Protein AF-A0A6N3JWR1-F1 (afdb_monomer_lite)

Secondary structure (DSSP, 8-state):
--HHHHHHHHHHHHHHHHH-TTSPPPSSSSSEE---TT--HHHHHHHHHHHHHHHT---EE-TTS-EEEEEEETTEEEEEEE--HHHHHHHHHHHHHHTT-PPP----

Organism: NCBI:txid47850

Radius of gyration: 17.89 Å; chains: 1; bounding box: 37×22×57 Å

Sequence (108 aa):
MSHNDLIAGLRALADFLEANPRMPALTYPTLLDTGPVGETDGDGVKRVHLVAELLGSTVATSRSGHLQTGRQFDGLELRIAHVPSAASAQHEAHMTYASNVQPEDGTR

Foldseek 3Di:
DDPVLVVQLVVQVVVLCVVCVVQPDAPDPDLEGQDDPPDAPVVLVVNQVVVCVSQVWDWDADPLGKIKTWDGRSNRIRMYIHQHPVSVVVVVVVVVCPVVDDDDPPDD

Structure (mmCIF, N/CA/C/O backbone):
data_AF-A0A6N3JWR1-F1
#
_entry.id   AF-A0A6N3JWR1-F1
#
loop_
_atom_site.group_PDB
_atom_site.id
_atom_site.type_symbol
_atom_site.label_atom_id
_atom_site.label_alt_id
_atom_site.label_comp_id
_atom_site.label_asym_id
_atom_site.label_entity_id
_atom_site.label_seq_id
_atom_site.pdbx_PDB_ins_code
_atom_site.Cartn_x
_atom_site.Cartn_y
_atom_site.Cartn_z
_atom_site.occupancy
_atom_site.B_iso_or_equiv
_atom_site.auth_seq_id
_atom_site.auth_comp_id
_atom_site.auth_asym_id
_atom_site.auth_atom_id
_atom_site.pdbx_PDB_model_num
ATOM 1 N N . MET A 1 1 ? -22.591 2.598 0.381 1.00 71.25 1 MET A N 1
ATOM 2 C CA . MET A 1 1 ? -21.942 3.018 1.637 1.00 71.25 1 MET A CA 1
ATOM 3 C C . MET A 1 1 ? -22.661 4.254 2.139 1.00 71.25 1 MET A C 1
ATOM 5 O O . MET A 1 1 ? -22.851 5.174 1.349 1.00 71.25 1 MET A O 1
ATOM 9 N N . SER A 1 2 ? -23.137 4.250 3.382 1.00 87.81 2 SER A N 1
ATOM 10 C CA . SER A 1 2 ? -23.714 5.446 4.001 1.00 87.81 2 SER A CA 1
ATOM 11 C C . SER A 1 2 ? -22.606 6.383 4.501 1.00 87.81 2 SER A C 1
ATOM 13 O O . SER A 1 2 ? -21.451 5.979 4.633 1.00 87.81 2 SER A O 1
ATOM 15 N N . HIS A 1 3 ? -22.944 7.641 4.801 1.00 88.69 3 HIS A N 1
ATOM 16 C CA . HIS A 1 3 ? -21.987 8.576 5.408 1.00 88.69 3 HIS A CA 1
ATOM 17 C C . HIS A 1 3 ? -21.448 8.064 6.753 1.00 88.69 3 HIS A C 1
ATOM 19 O O . HIS A 1 3 ? -20.274 8.256 7.054 1.00 88.69 3 HIS A O 1
ATOM 25 N N . ASN A 1 4 ? -22.285 7.385 7.540 1.00 91.31 4 ASN A N 1
ATOM 26 C CA . ASN A 1 4 ? -21.878 6.834 8.831 1.00 91.31 4 ASN A CA 1
ATOM 27 C C . ASN A 1 4 ? -20.888 5.675 8.667 1.00 91.31 4 ASN A C 1
ATOM 29 O O . ASN A 1 4 ? -19.917 5.618 9.417 1.00 91.31 4 ASN A O 1
ATOM 33 N N . ASP A 1 5 ? -21.085 4.816 7.662 1.00 83.69 5 ASP A N 1
ATOM 34 C CA . ASP A 1 5 ? -20.150 3.722 7.355 1.00 83.69 5 ASP A CA 1
ATOM 35 C C . ASP A 1 5 ? -18.777 4.277 6.946 1.00 83.69 5 ASP A C 1
ATOM 37 O O . ASP A 1 5 ? -17.747 3.818 7.429 1.00 83.69 5 ASP A O 1
ATOM 41 N N . LEU A 1 6 ? -18.756 5.334 6.121 1.00 85.69 6 LEU A N 1
ATOM 42 C CA . LEU A 1 6 ? -17.512 6.000 5.724 1.00 85.69 6 LEU A CA 1
ATOM 43 C C . LEU A 1 6 ? -16.767 6.594 6.929 1.00 85.69 6 LEU A C 1
ATOM 45 O O . LEU A 1 6 ? -15.553 6.441 7.045 1.00 85.69 6 LEU A O 1
ATOM 49 N N . ILE A 1 7 ? -17.481 7.272 7.833 1.00 91.19 7 ILE A N 1
ATOM 50 C CA . ILE A 1 7 ? -16.882 7.853 9.044 1.00 91.19 7 ILE A CA 1
ATOM 51 C C . ILE A 1 7 ? -16.321 6.753 9.952 1.00 91.19 7 ILE A C 1
ATOM 53 O O . ILE A 1 7 ? -15.236 6.927 10.507 1.00 91.19 7 ILE A O 1
ATOM 57 N N . ALA A 1 8 ? -17.034 5.635 10.102 1.00 89.94 8 ALA A N 1
ATOM 58 C CA . ALA A 1 8 ? -16.563 4.492 10.878 1.00 89.94 8 ALA A CA 1
ATOM 59 C C . ALA A 1 8 ? -15.273 3.904 10.283 1.00 89.94 8 ALA A C 1
ATOM 61 O O . ALA A 1 8 ? -14.278 3.801 10.997 1.00 89.94 8 ALA A O 1
ATOM 62 N N . GLY A 1 9 ? -15.243 3.651 8.970 1.00 89.31 9 GLY A N 1
ATOM 63 C CA . GLY A 1 9 ? -14.053 3.137 8.286 1.00 89.31 9 GLY A CA 1
ATOM 64 C C . GLY A 1 9 ? -12.840 4.062 8.389 1.00 89.31 9 GLY A C 1
ATOM 65 O O . GLY A 1 9 ? -11.727 3.596 8.625 1.00 89.31 9 GLY A O 1
ATOM 66 N N . LEU A 1 10 ? -13.040 5.382 8.295 1.00 90.44 10 LEU A N 1
ATOM 67 C CA . LEU A 1 10 ? -11.960 6.356 8.488 1.00 90.44 10 LEU A CA 1
ATOM 68 C C . LEU A 1 10 ? -11.412 6.356 9.922 1.00 90.44 10 LEU A C 1
ATOM 70 O O . LEU A 1 10 ? -10.204 6.482 10.104 1.00 90.44 10 LEU A O 1
ATOM 74 N N . ARG A 1 11 ? -12.273 6.198 10.934 1.00 93.69 11 ARG A N 1
ATOM 75 C CA . ARG A 1 11 ? -11.836 6.077 12.336 1.00 93.69 11 ARG A CA 1
ATOM 76 C C . ARG A 1 11 ? -11.068 4.782 12.569 1.00 93.69 11 ARG A C 1
ATOM 78 O O . ARG A 1 11 ? -9.976 4.832 13.114 1.00 93.69 11 ARG A O 1
ATOM 85 N N . ALA A 1 12 ? -11.581 3.659 12.071 1.00 91.56 12 ALA A N 1
ATOM 86 C CA . ALA A 1 12 ? -10.898 2.372 12.165 1.00 91.56 12 ALA A CA 1
ATOM 87 C C . ALA A 1 12 ? -9.524 2.392 11.471 1.00 91.56 12 ALA A C 1
ATOM 89 O O . ALA A 1 12 ? -8.559 1.822 11.981 1.00 91.56 12 ALA A O 1
ATOM 90 N N . LEU A 1 13 ? -9.413 3.077 10.327 1.00 90.50 13 LEU A N 1
ATOM 91 C CA . LEU A 1 13 ? -8.131 3.303 9.662 1.00 90.50 13 LEU A CA 1
ATOM 92 C C . LEU A 1 13 ? -7.192 4.171 10.515 1.00 90.50 13 LEU A C 1
ATOM 94 O O . LEU A 1 13 ? -6.013 3.844 10.627 1.00 90.50 13 LEU A O 1
ATOM 98 N N . ALA A 1 14 ? -7.690 5.254 11.117 1.00 91.06 14 ALA A N 1
ATOM 99 C CA . ALA A 1 14 ? -6.884 6.110 11.988 1.00 91.06 14 ALA A CA 1
ATOM 100 C C . ALA A 1 14 ? -6.340 5.330 13.197 1.00 91.06 14 ALA A C 1
ATOM 102 O O . ALA A 1 14 ? -5.128 5.320 13.409 1.00 91.06 14 ALA A O 1
ATOM 103 N N . ASP A 1 15 ? -7.203 4.591 13.899 1.00 94.12 15 ASP A N 1
ATOM 104 C CA . ASP A 1 15 ? -6.822 3.743 15.035 1.00 94.12 15 ASP A CA 1
ATOM 105 C C . ASP A 1 15 ? -5.756 2.710 14.627 1.00 94.12 15 ASP A C 1
ATOM 107 O O . ASP A 1 15 ? -4.787 2.461 15.349 1.00 94.12 15 ASP A O 1
ATOM 111 N N . PHE A 1 16 ? -5.895 2.121 13.433 1.00 91.25 16 PHE A N 1
ATOM 112 C CA . PHE A 1 16 ? -4.906 1.193 12.892 1.00 91.25 16 PHE A CA 1
ATOM 113 C C . PHE A 1 16 ? -3.553 1.866 12.636 1.00 91.25 16 PHE A C 1
ATOM 115 O O . PHE A 1 16 ? -2.520 1.301 12.999 1.00 91.25 16 PHE A O 1
ATOM 122 N N . LEU A 1 17 ? -3.535 3.044 12.011 1.00 90.25 17 LEU A N 1
ATOM 123 C CA . LEU A 1 17 ? -2.294 3.760 11.714 1.00 90.25 17 LEU A CA 1
ATOM 124 C C . LEU A 1 17 ? -1.580 4.205 12.998 1.00 90.25 17 LEU A C 1
ATOM 126 O O . LEU A 1 17 ? -0.364 4.048 13.094 1.00 90.25 17 LEU A O 1
ATOM 130 N N . GLU A 1 18 ? -2.320 4.673 14.006 1.00 92.94 18 GLU A N 1
ATOM 131 C CA . GLU A 1 18 ? -1.764 5.024 15.321 1.00 92.94 18 GLU A CA 1
ATOM 132 C C . GLU A 1 18 ? -1.141 3.812 16.029 1.00 92.94 18 GLU A C 1
ATOM 134 O O . GLU A 1 18 ? -0.057 3.912 16.609 1.00 92.9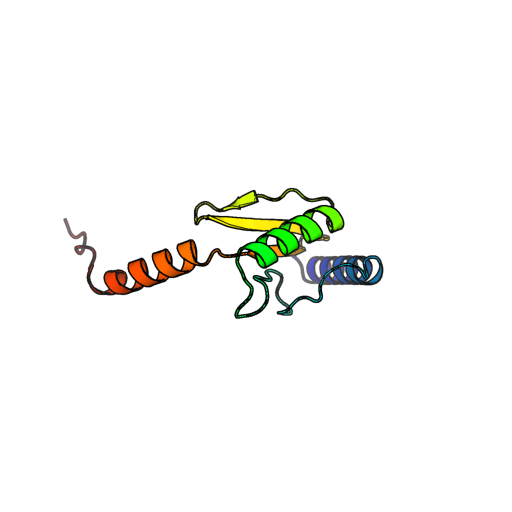4 18 GLU A O 1
ATOM 139 N N . ALA A 1 19 ? -1.779 2.642 15.936 1.00 93.81 19 ALA A N 1
ATOM 140 C CA . ALA A 1 19 ? -1.270 1.406 16.528 1.00 93.81 19 ALA A CA 1
ATOM 141 C C . ALA A 1 19 ? -0.053 0.813 15.789 1.00 93.81 19 ALA A C 1
ATOM 143 O O . ALA A 1 19 ? 0.651 -0.031 16.347 1.00 93.81 19 ALA A O 1
ATOM 144 N N . ASN A 1 20 ? 0.213 1.232 14.545 1.00 90.75 20 ASN A N 1
ATOM 145 C CA . ASN A 1 20 ? 1.241 0.645 13.682 1.00 90.75 20 ASN A CA 1
ATOM 146 C C . ASN A 1 20 ? 2.253 1.698 13.193 1.00 90.75 20 ASN A C 1
ATOM 148 O O . ASN A 1 20 ? 2.336 1.954 11.993 1.00 90.75 20 ASN A O 1
ATOM 152 N N . PRO A 1 21 ? 3.123 2.244 14.068 1.00 89.06 21 PRO A N 1
ATOM 153 C CA . PRO A 1 21 ? 4.081 3.301 13.706 1.00 89.06 21 PRO A CA 1
ATOM 154 C C . PRO A 1 21 ? 5.168 2.857 12.711 1.00 89.06 21 PRO A C 1
ATOM 156 O O . PRO A 1 21 ? 5.934 3.675 12.212 1.00 89.06 21 PRO A O 1
ATOM 159 N N . ARG A 1 22 ? 5.265 1.552 12.434 1.00 89.62 22 ARG A N 1
ATOM 160 C CA . ARG A 1 22 ? 6.132 0.988 11.390 1.00 89.62 22 ARG A CA 1
ATOM 161 C C . ARG A 1 22 ? 5.538 1.104 9.989 1.00 89.62 22 ARG A C 1
ATOM 163 O O . ARG A 1 22 ? 6.267 0.876 9.025 1.00 89.62 22 ARG A O 1
ATOM 170 N N . MET A 1 23 ? 4.245 1.410 9.873 1.00 86.12 23 MET A N 1
ATOM 171 C CA . MET A 1 23 ? 3.631 1.677 8.580 1.00 86.12 23 MET A CA 1
ATOM 172 C C . MET A 1 23 ? 4.343 2.866 7.932 1.00 86.12 23 MET A C 1
ATOM 174 O O . MET A 1 23 ? 4.472 3.915 8.567 1.00 86.12 23 MET A O 1
ATOM 178 N N . PRO A 1 24 ? 4.815 2.724 6.683 1.00 83.06 24 PRO A N 1
ATOM 179 C CA . PRO A 1 24 ? 5.316 3.856 5.926 1.00 83.06 24 PRO A CA 1
ATOM 180 C C . PRO A 1 24 ? 4.259 4.959 5.867 1.00 83.06 24 PRO A C 1
ATOM 182 O O . PRO A 1 24 ? 3.065 4.675 5.735 1.00 83.06 24 PRO A O 1
ATOM 185 N N . ALA A 1 25 ? 4.702 6.213 5.941 1.00 83.00 25 ALA A N 1
ATOM 186 C CA . ALA A 1 25 ? 3.817 7.338 5.689 1.00 83.00 25 ALA A CA 1
ATOM 187 C C . ALA A 1 25 ? 3.233 7.210 4.278 1.00 83.00 25 ALA A C 1
ATOM 189 O O . ALA A 1 25 ? 3.965 6.946 3.322 1.00 83.00 25 ALA A O 1
ATOM 190 N N . LEU A 1 26 ? 1.918 7.395 4.165 1.00 78.69 26 LEU A N 1
ATOM 191 C CA . LEU A 1 26 ? 1.253 7.402 2.871 1.00 78.69 26 LEU A CA 1
ATOM 192 C C . LEU A 1 26 ? 1.696 8.650 2.103 1.00 78.69 26 LEU A C 1
ATOM 194 O O . LEU A 1 26 ? 1.607 9.767 2.613 1.00 78.69 26 LEU A O 1
ATOM 198 N N . THR A 1 27 ? 2.175 8.454 0.879 1.00 75.69 27 THR A N 1
ATOM 199 C CA . THR A 1 27 ? 2.654 9.540 0.007 1.00 75.69 27 THR A CA 1
ATOM 200 C C . THR A 1 27 ? 1.496 10.438 -0.422 1.00 75.69 27 THR A C 1
ATOM 202 O O . THR A 1 27 ? 1.647 11.650 -0.573 1.00 75.69 27 THR A O 1
ATOM 205 N N . TYR A 1 28 ? 0.315 9.841 -0.575 1.00 66.00 28 TYR A N 1
ATOM 206 C CA . TYR A 1 28 ? -0.917 10.517 -0.941 1.00 66.00 28 TYR A CA 1
ATOM 207 C C . TYR A 1 28 ? -2.002 10.177 0.085 1.00 66.00 28 TYR A C 1
ATOM 209 O O . TYR A 1 28 ? -2.085 9.026 0.516 1.00 66.00 28 TYR A O 1
ATOM 217 N N . PRO A 1 29 ? -2.879 11.129 0.459 1.00 60.69 29 PRO A N 1
ATOM 218 C CA . PRO A 1 29 ? -4.034 10.870 1.321 1.00 60.69 29 PRO A CA 1
ATOM 219 C C . PRO A 1 29 ? -5.146 10.143 0.542 1.00 60.69 29 PRO A C 1
ATOM 221 O O . PRO A 1 29 ? -6.322 10.496 0.607 1.00 60.69 29 PRO A O 1
ATOM 224 N N . THR A 1 30 ? -4.764 9.159 -0.266 1.00 64.62 30 THR A N 1
ATOM 225 C CA . THR A 1 30 ? -5.634 8.351 -1.106 1.00 64.62 30 THR A CA 1
ATOM 226 C C . THR A 1 30 ? -5.678 6.934 -0.563 1.00 64.62 30 THR A C 1
ATOM 228 O O . THR A 1 30 ? -4.708 6.403 -0.034 1.00 64.62 30 THR A O 1
ATOM 231 N N . LEU A 1 31 ? -6.819 6.281 -0.764 1.00 80.44 31 LEU A N 1
ATOM 232 C CA . LEU A 1 31 ? -7.007 4.859 -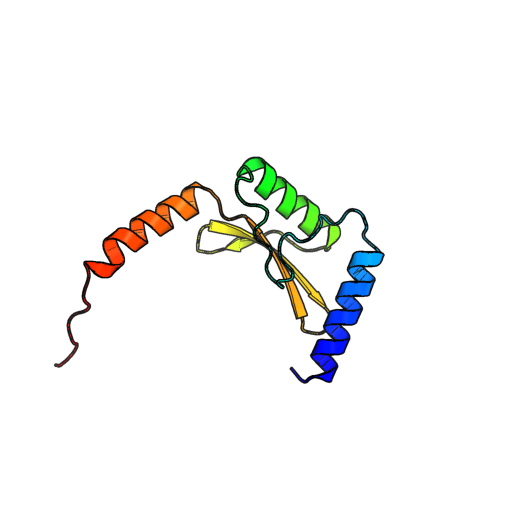0.464 1.00 80.44 31 LEU A CA 1
ATOM 233 C C . LEU A 1 31 ? -6.150 3.934 -1.340 1.00 80.44 31 LEU A C 1
ATOM 235 O O . LEU A 1 31 ? -6.115 2.731 -1.115 1.00 80.44 31 LEU A O 1
ATOM 239 N N . LEU A 1 32 ? -5.474 4.499 -2.340 1.00 83.19 32 LEU A N 1
ATOM 240 C CA . LEU A 1 32 ? -4.468 3.850 -3.159 1.00 83.19 32 LEU A CA 1
ATOM 241 C C . LEU A 1 32 ? -3.183 4.672 -3.093 1.00 83.19 32 LEU A C 1
ATOM 243 O O . LEU A 1 32 ? -3.170 5.788 -3.607 1.00 83.19 32 LEU A O 1
ATOM 247 N N . ASP A 1 33 ? -2.118 4.118 -2.526 1.00 85.00 33 ASP A N 1
ATOM 248 C CA . ASP A 1 33 ? -0.780 4.714 -2.579 1.00 85.00 33 ASP A CA 1
ATOM 249 C C . ASP A 1 33 ? 0.149 3.853 -3.443 1.00 85.00 33 ASP A C 1
ATOM 251 O O . ASP A 1 33 ? 0.358 2.665 -3.177 1.00 85.00 33 ASP A O 1
ATOM 255 N N . THR A 1 34 ? 0.703 4.452 -4.496 1.00 84.94 34 THR A N 1
ATOM 256 C CA . THR A 1 34 ? 1.635 3.803 -5.427 1.00 84.94 34 THR A CA 1
ATOM 257 C C . THR A 1 34 ? 3.104 3.974 -5.040 1.00 84.94 34 THR A C 1
ATOM 259 O O . THR A 1 34 ? 3.968 3.421 -5.717 1.00 84.94 34 THR A O 1
ATOM 262 N N . GLY A 1 35 ? 3.390 4.688 -3.950 1.00 84.88 35 GLY A N 1
ATOM 263 C CA . GLY A 1 35 ? 4.736 5.056 -3.524 1.00 84.88 35 GLY A CA 1
ATOM 264 C C . GLY A 1 35 ? 5.219 6.389 -4.106 1.00 84.88 35 GLY A C 1
ATOM 265 O O . GLY A 1 35 ? 4.529 7.011 -4.922 1.00 84.88 35 GLY A O 1
ATOM 266 N N . PRO A 1 36 ? 6.410 6.842 -3.679 1.00 85.38 36 PRO A N 1
ATOM 267 C CA . PRO A 1 36 ? 6.981 8.110 -4.107 1.00 85.38 36 PRO A CA 1
ATOM 268 C C . PRO A 1 36 ? 7.488 8.071 -5.553 1.00 85.38 36 PRO A C 1
ATOM 270 O O . PRO A 1 36 ? 7.933 7.045 -6.069 1.00 85.38 36 PRO A O 1
ATOM 273 N N . VAL A 1 37 ? 7.478 9.238 -6.201 1.00 81.94 37 VAL A N 1
ATOM 274 C CA . VAL A 1 37 ? 8.065 9.415 -7.536 1.00 81.94 37 VAL A CA 1
ATOM 275 C C . VAL A 1 37 ? 9.567 9.121 -7.482 1.00 81.94 37 VAL A C 1
ATOM 277 O O . VAL A 1 37 ? 10.278 9.669 -6.642 1.00 81.94 37 VAL A O 1
ATOM 280 N N . GLY A 1 38 ? 10.051 8.283 -8.402 1.00 81.75 38 GLY A N 1
ATOM 281 C CA . GLY A 1 38 ? 11.466 7.905 -8.487 1.00 81.75 38 GLY A CA 1
ATOM 282 C C . GLY A 1 38 ? 11.882 6.752 -7.567 1.00 81.75 38 GLY A C 1
ATOM 283 O O . GLY A 1 38 ? 13.073 6.458 -7.483 1.00 81.75 38 GLY A O 1
ATOM 284 N N . GLU A 1 39 ? 10.934 6.091 -6.893 1.00 89.94 39 GLU A N 1
ATOM 285 C CA . GLU A 1 39 ? 11.187 4.827 -6.193 1.00 89.94 39 GLU A CA 1
ATOM 286 C C . GLU A 1 39 ? 11.724 3.766 -7.167 1.00 89.94 39 GLU A C 1
ATOM 288 O O . GLU A 1 39 ? 11.246 3.638 -8.296 1.00 89.94 39 GLU A O 1
ATOM 293 N N . THR A 1 40 ? 12.726 2.994 -6.734 1.00 92.50 40 THR A N 1
ATOM 294 C CA . THR A 1 40 ? 13.228 1.869 -7.533 1.00 92.50 40 THR A CA 1
ATOM 295 C C . THR A 1 40 ? 12.259 0.691 -7.463 1.00 92.50 40 THR A C 1
ATOM 297 O O . THR A 1 40 ? 11.618 0.476 -6.434 1.00 92.50 40 THR A O 1
ATOM 300 N N . ASP A 1 41 ? 12.204 -0.137 -8.511 1.00 92.00 41 ASP A N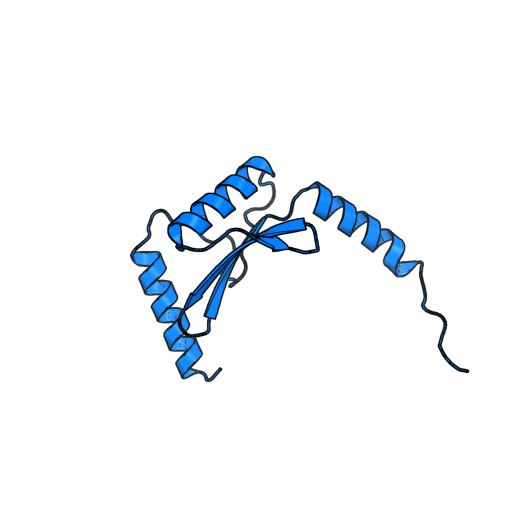 1
ATOM 301 C CA . ASP A 1 41 ? 11.333 -1.322 -8.509 1.00 92.00 41 ASP A CA 1
ATOM 302 C C . ASP A 1 41 ? 11.624 -2.249 -7.314 1.00 92.00 41 ASP A C 1
ATOM 304 O O . ASP A 1 41 ? 10.717 -2.757 -6.657 1.00 92.00 41 ASP A O 1
ATOM 308 N N . GLY A 1 42 ? 12.904 -2.422 -6.969 1.00 93.06 42 GLY A N 1
ATOM 309 C CA . GLY A 1 42 ? 13.309 -3.235 -5.824 1.00 93.06 42 GLY A CA 1
ATOM 310 C C . GLY A 1 42 ? 12.807 -2.690 -4.485 1.00 93.06 42 GLY A C 1
ATOM 311 O O . GLY A 1 42 ? 12.396 -3.470 -3.624 1.00 93.06 42 GLY A O 1
ATOM 312 N N . ASP A 1 43 ? 12.818 -1.371 -4.296 1.00 92.62 43 ASP A N 1
ATOM 313 C CA . ASP A 1 43 ? 12.346 -0.753 -3.056 1.00 92.62 43 ASP A CA 1
ATOM 314 C C . ASP A 1 43 ? 10.817 -0.707 -2.988 1.00 92.62 43 ASP A C 1
ATOM 316 O O . ASP A 1 43 ? 10.249 -1.005 -1.935 1.00 92.62 43 ASP A O 1
ATOM 320 N N . GLY A 1 44 ? 10.143 -0.488 -4.120 1.00 92.75 44 GLY A N 1
ATOM 321 C CA . GLY A 1 44 ? 8.688 -0.579 -4.212 1.00 92.75 44 GLY A CA 1
ATOM 322 C C . GLY A 1 44 ? 8.160 -1.980 -3.901 1.00 92.75 44 GLY A C 1
ATOM 323 O O . GLY A 1 44 ? 7.207 -2.130 -3.134 1.00 92.75 44 GLY A O 1
ATOM 324 N N . VAL A 1 45 ? 8.826 -3.029 -4.397 1.00 94.88 45 VAL A N 1
ATOM 325 C CA . VAL A 1 45 ? 8.507 -4.424 -4.041 1.00 94.88 45 VAL A CA 1
ATOM 326 C C . VAL A 1 45 ? 8.663 -4.653 -2.535 1.00 94.88 45 VAL A C 1
ATOM 328 O O . VAL A 1 45 ? 7.740 -5.165 -1.896 1.00 94.88 45 VAL A O 1
ATOM 331 N N . LYS A 1 46 ? 9.788 -4.239 -1.932 1.00 94.94 46 LYS A N 1
ATOM 332 C CA . LYS A 1 46 ? 10.003 -4.374 -0.478 1.00 94.94 46 LYS A CA 1
ATOM 333 C C . LYS A 1 46 ? 8.928 -3.644 0.325 1.00 94.94 46 LYS A C 1
ATOM 335 O O . LYS A 1 46 ? 8.437 -4.199 1.305 1.00 94.94 46 LYS A O 1
ATOM 340 N N . ARG A 1 47 ? 8.538 -2.435 -0.093 1.00 95.06 47 ARG A N 1
ATOM 341 C CA . ARG A 1 47 ? 7.477 -1.648 0.550 1.00 95.06 47 ARG A CA 1
ATOM 342 C C . ARG A 1 47 ? 6.138 -2.381 0.517 1.00 95.06 47 ARG A C 1
ATOM 344 O O . ARG A 1 47 ? 5.492 -2.485 1.556 1.00 95.06 47 ARG A O 1
ATOM 351 N N . VAL A 1 48 ? 5.739 -2.932 -0.632 1.00 95.06 48 VAL A N 1
ATOM 352 C CA . VAL A 1 48 ? 4.484 -3.697 -0.748 1.00 95.06 48 VAL A CA 1
ATOM 353 C C . VAL A 1 48 ? 4.502 -4.932 0.158 1.00 95.06 48 VAL A C 1
ATOM 355 O O . VAL A 1 48 ? 3.524 -5.174 0.860 1.00 95.06 48 VAL A O 1
ATOM 358 N N . HIS A 1 49 ? 5.610 -5.677 0.209 1.00 96.38 49 HIS A N 1
ATOM 359 C CA . HIS A 1 49 ? 5.732 -6.842 1.094 1.00 96.38 49 HIS A CA 1
ATOM 360 C C . HIS A 1 49 ? 5.715 -6.473 2.583 1.00 96.38 49 HIS A C 1
ATOM 362 O O . HIS A 1 49 ? 5.012 -7.122 3.355 1.00 96.38 49 HIS A O 1
ATOM 368 N N . LEU A 1 50 ? 6.430 -5.416 2.978 1.00 94.56 50 LEU A N 1
ATOM 369 C CA . LEU A 1 50 ? 6.413 -4.911 4.352 1.00 94.56 50 LEU A CA 1
ATOM 370 C C . LEU A 1 50 ? 4.997 -4.509 4.775 1.00 94.56 50 LEU A C 1
ATOM 372 O O . LEU A 1 50 ? 4.536 -4.878 5.852 1.00 94.56 50 LEU A O 1
ATOM 376 N N . VAL A 1 51 ? 4.286 -3.765 3.927 1.00 94.00 51 VAL A N 1
ATOM 377 C CA . VAL A 1 51 ? 2.919 -3.348 4.248 1.00 94.00 51 VAL A CA 1
ATOM 378 C C . VAL A 1 51 ? 1.963 -4.540 4.271 1.00 94.00 51 VAL A C 1
ATOM 380 O O . VAL A 1 51 ? 1.072 -4.580 5.113 1.00 94.00 51 VAL A O 1
ATOM 383 N N . ALA A 1 52 ? 2.150 -5.537 3.405 1.00 95.31 52 ALA A N 1
ATOM 384 C CA . ALA A 1 52 ? 1.338 -6.749 3.431 1.00 95.31 52 ALA A CA 1
ATOM 385 C C . ALA A 1 52 ? 1.435 -7.459 4.788 1.00 95.31 52 ALA A C 1
ATOM 387 O O . ALA A 1 52 ? 0.405 -7.813 5.363 1.00 95.31 52 ALA A O 1
ATOM 388 N N . GLU A 1 53 ? 2.651 -7.570 5.334 1.00 95.25 53 GLU A N 1
ATOM 389 C CA . GLU A 1 53 ? 2.905 -8.107 6.675 1.00 95.25 53 GLU A CA 1
ATOM 390 C C . GLU A 1 53 ? 2.206 -7.276 7.762 1.00 95.25 53 GLU A C 1
ATOM 392 O O . GLU A 1 53 ? 1.462 -7.829 8.570 1.00 95.25 53 GLU A O 1
ATOM 397 N N . LEU A 1 54 ? 2.366 -5.947 7.740 1.00 93.12 54 LEU A N 1
ATOM 398 C CA . LEU A 1 54 ? 1.754 -5.044 8.727 1.00 93.12 54 LEU A CA 1
ATOM 399 C C . LEU A 1 54 ? 0.219 -5.044 8.670 1.00 93.12 54 LEU A C 1
ATOM 401 O O . LEU A 1 54 ? -0.451 -4.952 9.698 1.00 93.12 54 LEU A O 1
ATOM 405 N N . LEU A 1 55 ? -0.355 -5.168 7.475 1.00 91.12 55 LEU A N 1
ATOM 406 C CA . LEU A 1 55 ? -1.800 -5.265 7.283 1.00 91.12 55 LEU A CA 1
ATOM 407 C C . LEU A 1 55 ? -2.345 -6.665 7.596 1.00 91.12 55 LEU A C 1
ATOM 409 O O . LEU A 1 55 ? -3.560 -6.805 7.740 1.00 91.12 55 LEU A O 1
ATOM 413 N N . GLY A 1 56 ? -1.495 -7.694 7.683 1.00 92.56 56 GLY A N 1
ATOM 414 C CA . GLY A 1 56 ? -1.933 -9.092 7.720 1.00 92.56 56 GLY A CA 1
ATOM 415 C C . GLY A 1 56 ? -2.666 -9.504 6.437 1.00 92.56 56 GLY A C 1
ATOM 416 O O . GLY A 1 56 ? -3.647 -10.243 6.487 1.00 92.56 56 GLY A O 1
ATOM 417 N N . SER A 1 57 ? -2.229 -8.975 5.293 1.00 94.31 57 SER A N 1
ATOM 418 C CA . SER A 1 57 ? -2.830 -9.190 3.971 1.00 94.31 57 SER A CA 1
ATOM 419 C C . SER A 1 57 ? -1.852 -9.890 3.027 1.00 94.31 57 SER A C 1
ATOM 421 O O . SER A 1 57 ? -0.659 -9.994 3.307 1.00 94.31 57 SER A O 1
ATOM 423 N N . THR A 1 58 ? -2.352 -10.409 1.908 1.00 94.50 58 THR A N 1
ATOM 424 C CA . THR A 1 58 ? -1.523 -11.081 0.901 1.00 94.50 58 THR A CA 1
ATOM 425 C C . THR A 1 58 ? -1.184 -10.142 -0.245 1.00 94.50 58 THR A C 1
ATOM 427 O O . THR A 1 58 ? -2.071 -9.472 -0.778 1.00 94.50 58 THR A O 1
ATOM 430 N N . VAL A 1 59 ? 0.069 -10.182 -0.698 1.00 96.31 59 VAL A N 1
ATOM 431 C CA . VAL A 1 59 ? 0.474 -9.520 -1.941 1.00 96.31 59 VAL A CA 1
ATOM 432 C C . VAL A 1 59 ? -0.156 -10.236 -3.135 1.00 96.31 59 VAL A C 1
ATOM 434 O O . VAL A 1 59 ? -0.100 -11.461 -3.240 1.00 96.31 59 VAL A O 1
ATOM 437 N N . ALA A 1 60 ? -0.720 -9.462 -4.054 1.00 94.44 60 ALA A N 1
ATOM 438 C CA . ALA A 1 60 ? -1.244 -9.929 -5.326 1.00 94.44 60 ALA A CA 1
ATOM 439 C C . ALA A 1 60 ? -0.611 -9.151 -6.483 1.00 94.44 60 ALA A C 1
ATOM 441 O O . ALA A 1 60 ? -0.289 -7.970 -6.356 1.00 94.44 60 ALA A O 1
ATOM 442 N N . THR A 1 61 ? -0.486 -9.799 -7.638 1.00 92.62 61 THR A N 1
ATOM 443 C CA . THR A 1 61 ? -0.101 -9.137 -8.889 1.00 92.62 61 THR A CA 1
ATOM 444 C C . THR A 1 61 ? -1.355 -8.881 -9.721 1.00 92.62 61 THR A C 1
ATOM 446 O O . THR A 1 61 ? -2.149 -9.790 -9.959 1.00 92.62 61 THR A O 1
ATOM 449 N N . SER A 1 62 ? -1.572 -7.634 -10.139 1.00 87.06 62 SER A N 1
ATOM 450 C CA . SER A 1 62 ? -2.682 -7.265 -11.015 1.00 87.06 62 SER A CA 1
ATOM 451 C C . SER A 1 62 ? -2.485 -7.843 -12.419 1.00 87.06 62 SER A C 1
ATOM 453 O O . SER A 1 62 ? -1.379 -8.194 -12.830 1.00 87.06 62 SER A O 1
ATOM 455 N N . ARG A 1 63 ? -3.557 -7.862 -13.218 1.00 82.94 63 ARG A N 1
ATOM 456 C CA . ARG A 1 63 ? -3.478 -8.252 -14.634 1.00 82.94 63 ARG A CA 1
ATOM 457 C C . ARG A 1 63 ? -2.533 -7.356 -15.452 1.00 82.94 63 ARG A C 1
ATOM 459 O O . ARG A 1 63 ? -1.986 -7.817 -16.445 1.00 82.94 63 ARG A O 1
ATOM 466 N N . SER A 1 64 ? -2.344 -6.102 -15.038 1.00 80.38 64 SER A N 1
ATOM 467 C CA . SER A 1 64 ? -1.404 -5.155 -15.652 1.00 80.38 64 SER A CA 1
ATOM 468 C C . SER A 1 64 ? 0.024 -5.269 -15.100 1.00 80.38 64 SER A C 1
ATOM 470 O O . SER A 1 64 ? 0.873 -4.458 -15.449 1.00 80.38 64 SER A O 1
ATOM 472 N N . GLY A 1 65 ? 0.301 -6.253 -14.236 1.00 85.75 65 GLY A N 1
ATOM 473 C CA . GLY A 1 65 ? 1.634 -6.510 -13.687 1.00 85.75 65 GLY A CA 1
ATOM 474 C C . GLY A 1 65 ? 1.994 -5.691 -12.444 1.00 85.75 65 GLY A C 1
ATOM 475 O O . GLY A 1 65 ? 3.139 -5.736 -12.008 1.00 85.75 65 GLY A O 1
ATOM 476 N N . HIS A 1 66 ? 1.051 -4.954 -11.851 1.00 89.56 66 HIS A N 1
ATOM 477 C CA . HIS A 1 66 ? 1.321 -4.158 -10.648 1.00 89.56 66 HIS A CA 1
ATOM 478 C C . HIS A 1 66 ? 1.306 -5.063 -9.420 1.00 89.56 66 HIS A C 1
ATOM 480 O O . HIS A 1 66 ? 0.404 -5.890 -9.284 1.00 89.56 66 HIS A O 1
ATOM 486 N N . LEU A 1 67 ? 2.247 -4.887 -8.497 1.00 93.81 67 LEU A N 1
ATOM 487 C CA . LEU A 1 67 ? 2.155 -5.533 -7.190 1.00 93.81 67 LEU A CA 1
ATOM 488 C C . LEU A 1 67 ? 1.255 -4.695 -6.291 1.00 93.81 67 LEU A C 1
ATOM 490 O O . LEU A 1 67 ? 1.364 -3.473 -6.282 1.00 93.81 67 LEU A O 1
ATOM 494 N N . GLN A 1 68 ? 0.375 -5.335 -5.531 1.00 95.00 68 GLN A N 1
ATOM 495 C CA . GLN A 1 68 ? -0.528 -4.646 -4.618 1.00 95.00 68 GLN A CA 1
ATOM 496 C C . GLN A 1 68 ? -0.845 -5.480 -3.383 1.00 95.00 68 GLN A C 1
ATOM 498 O O . GLN A 1 68 ? -0.815 -6.708 -3.415 1.00 95.00 68 GLN A O 1
ATOM 503 N N . THR A 1 69 ? -1.197 -4.797 -2.304 1.00 95.88 69 THR A N 1
ATOM 504 C CA . THR A 1 69 ? -1.727 -5.383 -1.077 1.00 95.88 69 THR A CA 1
ATOM 505 C C . THR A 1 69 ? -2.761 -4.437 -0.485 1.00 95.88 69 THR A C 1
ATOM 507 O O . THR A 1 69 ? -2.725 -3.233 -0.750 1.00 95.88 69 THR A O 1
ATOM 510 N N . GLY A 1 70 ? -3.687 -4.949 0.315 1.00 93.38 70 GLY A N 1
ATOM 511 C CA . GLY A 1 70 ? -4.690 -4.092 0.927 1.00 93.38 70 GLY A CA 1
ATOM 512 C C . GLY A 1 70 ? -5.535 -4.782 1.981 1.00 93.38 70 GLY A C 1
ATOM 513 O O . GLY A 1 70 ? -5.574 -6.010 2.075 1.00 93.38 70 GLY A O 1
ATOM 514 N N . ARG A 1 71 ? -6.213 -3.962 2.781 1.00 92.38 71 ARG A N 1
ATOM 515 C CA . ARG A 1 71 ? -7.120 -4.400 3.842 1.00 92.38 71 ARG A CA 1
ATOM 516 C C . ARG A 1 71 ? -8.343 -3.493 3.902 1.00 92.38 71 ARG A C 1
ATOM 518 O O . ARG A 1 71 ? -8.235 -2.285 3.710 1.00 92.38 71 ARG A O 1
ATOM 525 N N . GLN A 1 72 ? -9.492 -4.096 4.194 1.00 89.06 72 GLN A N 1
ATOM 526 C CA . GLN A 1 72 ? -10.749 -3.394 4.442 1.00 89.06 72 GLN A CA 1
ATOM 527 C C . GLN A 1 72 ? -10.856 -2.944 5.907 1.00 89.06 72 GLN A C 1
ATOM 529 O O . GLN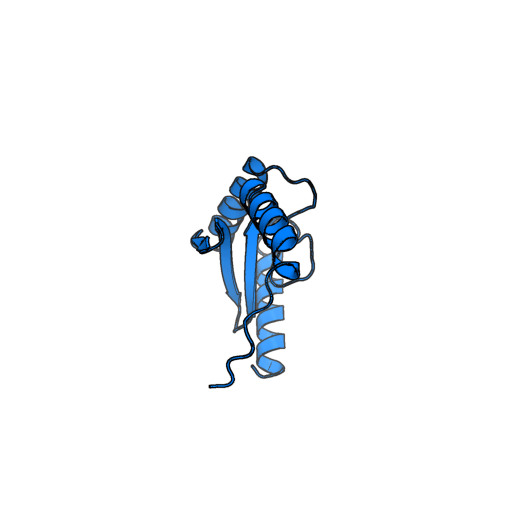 A 1 72 ? -10.542 -3.709 6.821 1.00 89.06 72 GLN A O 1
ATOM 534 N N . PHE A 1 73 ? -11.370 -1.736 6.103 1.00 84.75 73 PHE A N 1
ATOM 535 C CA . PHE A 1 73 ? -11.700 -1.083 7.366 1.00 84.75 73 PHE A CA 1
ATOM 536 C C . PHE A 1 73 ? -13.148 -0.595 7.267 1.00 84.75 73 PHE A C 1
ATOM 538 O O . PHE A 1 73 ? -13.413 0.427 6.644 1.00 84.75 73 PHE A O 1
ATOM 545 N N . ASP A 1 74 ? -14.103 -1.369 7.788 1.00 81.00 74 ASP A N 1
ATOM 546 C CA . ASP A 1 74 ? -15.545 -1.059 7.760 1.00 81.00 74 ASP A CA 1
ATOM 547 C C . ASP A 1 74 ? -16.074 -0.559 6.395 1.00 81.00 74 ASP A C 1
ATOM 549 O O . ASP A 1 74 ? -16.846 0.392 6.296 1.00 81.00 74 ASP A O 1
ATOM 553 N N . GLY A 1 75 ? -15.649 -1.220 5.310 1.00 73.12 75 GLY A N 1
ATOM 554 C CA . GLY A 1 75 ? -16.055 -0.901 3.933 1.00 73.12 75 GLY A CA 1
ATOM 555 C C . GLY A 1 75 ? -15.149 0.093 3.196 1.00 73.12 75 GLY A C 1
ATOM 556 O O . GLY A 1 75 ? -15.384 0.361 2.017 1.00 73.12 75 GLY A O 1
ATOM 557 N N . LEU A 1 76 ? -14.109 0.604 3.859 1.00 82.62 76 LEU A N 1
ATOM 558 C CA . LEU A 1 76 ? -13.055 1.428 3.278 1.00 82.62 76 LEU A CA 1
ATOM 559 C C . LEU A 1 76 ? -11.775 0.605 3.107 1.00 82.62 76 LEU A C 1
ATOM 561 O O . LEU A 1 76 ? -11.243 0.058 4.065 1.00 82.62 76 LEU A O 1
ATOM 565 N N . GLU A 1 77 ? -11.250 0.523 1.890 1.00 86.31 77 GLU A N 1
ATOM 566 C CA . GLU A 1 77 ? -10.029 -0.237 1.621 1.00 86.31 77 GLU A CA 1
ATOM 567 C C . GLU A 1 77 ? -8.807 0.670 1.656 1.00 86.31 77 GLU A C 1
ATOM 569 O O . GLU A 1 77 ? -8.757 1.640 0.907 1.00 86.31 77 GLU A O 1
ATOM 574 N N . LEU A 1 78 ? -7.794 0.325 2.448 1.00 88.62 78 LEU A N 1
ATOM 575 C CA . LEU A 1 78 ? -6.446 0.839 2.226 1.00 88.62 78 LEU A CA 1
ATOM 576 C C . LEU A 1 78 ? -5.727 -0.109 1.271 1.00 88.62 78 LEU A C 1
ATOM 578 O O . LEU A 1 78 ? -5.565 -1.292 1.580 1.00 88.62 78 LEU A O 1
ATOM 582 N N . ARG A 1 79 ? -5.263 0.419 0.142 1.00 91.94 79 ARG A N 1
ATOM 583 C CA . ARG A 1 79 ? -4.521 -0.313 -0.877 1.00 91.94 79 ARG A CA 1
ATOM 584 C C . ARG A 1 79 ? -3.173 0.340 -1.121 1.00 91.94 79 ARG A C 1
ATOM 586 O O . ARG A 1 79 ? -3.077 1.536 -1.370 1.00 91.94 79 ARG A O 1
ATOM 593 N N . ILE A 1 80 ? -2.134 -0.475 -1.113 1.00 92.12 80 ILE A N 1
ATOM 594 C CA . ILE A 1 80 ? -0.781 -0.069 -1.465 1.00 92.12 80 ILE A CA 1
ATOM 595 C C . ILE A 1 80 ? -0.376 -0.834 -2.707 1.00 92.12 80 ILE A C 1
ATOM 597 O O . ILE A 1 80 ? -0.574 -2.046 -2.781 1.00 92.12 80 ILE A O 1
ATOM 601 N N . ALA A 1 81 ? 0.191 -0.130 -3.676 1.00 93.38 81 ALA A N 1
ATOM 602 C CA . ALA A 1 81 ? 0.664 -0.722 -4.909 1.00 93.38 81 ALA A CA 1
ATOM 603 C C . ALA A 1 81 ? 2.079 -0.260 -5.258 1.00 93.38 81 ALA A C 1
ATOM 605 O O . ALA A 1 81 ? 2.585 0.753 -4.769 1.00 93.38 81 ALA A O 1
ATOM 606 N N . HIS A 1 82 ? 2.704 -1.028 -6.135 1.00 94.62 82 HIS A N 1
ATOM 607 C CA . HIS A 1 82 ? 3.903 -0.666 -6.856 1.00 94.62 82 HIS A CA 1
ATOM 608 C C . HIS A 1 82 ? 3.683 -0.999 -8.335 1.00 94.62 82 HIS A C 1
ATOM 610 O O . HIS A 1 82 ? 3.277 -2.115 -8.683 1.00 94.62 82 HIS A O 1
ATOM 616 N N . VAL A 1 83 ? 3.917 -0.008 -9.193 1.00 91.31 83 VAL A N 1
ATOM 617 C CA . VAL A 1 83 ? 3.849 -0.138 -10.650 1.00 91.31 83 VAL A CA 1
ATOM 618 C C . VAL A 1 83 ? 5.282 -0.266 -11.164 1.00 91.31 83 VAL A C 1
ATOM 620 O O . VAL A 1 83 ? 6.017 0.718 -11.085 1.00 91.31 83 VAL A O 1
ATOM 623 N N . PRO A 1 84 ? 5.691 -1.441 -11.673 1.00 89.62 84 PRO A N 1
ATOM 624 C CA . PRO A 1 84 ? 7.048 -1.626 -12.169 1.00 89.62 84 PRO A CA 1
ATOM 625 C C . PRO A 1 84 ? 7.360 -0.704 -13.346 1.00 89.62 84 PRO A C 1
ATOM 627 O O . PRO A 1 84 ? 6.504 -0.481 -14.209 1.00 89.62 84 PRO A O 1
ATOM 630 N N . SER A 1 85 ? 8.611 -0.262 -13.450 1.00 87.12 85 SER A N 1
ATOM 631 C CA . SER A 1 8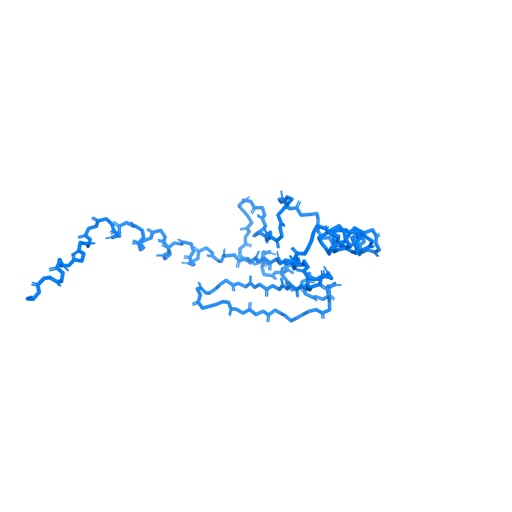5 ? 9.105 0.566 -14.560 1.00 87.12 85 SER A CA 1
ATOM 632 C C . SER A 1 85 ? 8.763 -0.006 -15.945 1.00 87.12 85 SER A C 1
ATOM 634 O O . SER A 1 85 ? 8.316 0.722 -16.832 1.00 87.12 85 SER A O 1
ATOM 636 N N . ALA A 1 86 ? 8.882 -1.325 -16.118 1.00 85.50 86 ALA A N 1
ATOM 637 C CA . ALA A 1 86 ? 8.532 -2.015 -17.359 1.00 85.50 86 ALA A CA 1
ATOM 638 C C . ALA A 1 86 ? 7.033 -1.923 -17.698 1.00 85.50 86 ALA A C 1
ATOM 640 O O . ALA A 1 86 ? 6.676 -1.751 -18.864 1.00 85.50 86 ALA A O 1
ATOM 641 N N . ALA A 1 87 ? 6.155 -2.005 -16.692 1.00 85.69 87 ALA A N 1
ATOM 642 C CA . ALA A 1 87 ? 4.712 -1.868 -16.883 1.00 85.69 87 ALA A CA 1
ATOM 643 C C . ALA A 1 87 ? 4.344 -0.423 -17.256 1.00 85.69 87 ALA A C 1
ATOM 645 O O . ALA A 1 87 ? 3.541 -0.213 -18.166 1.00 85.69 87 ALA A O 1
ATOM 646 N N . SER A 1 88 ? 4.989 0.566 -16.626 1.00 84.06 88 SER A N 1
ATOM 647 C CA . SER A 1 88 ? 4.854 1.981 -16.996 1.00 84.06 88 SER A CA 1
ATOM 648 C C . SER A 1 88 ? 5.304 2.235 -18.437 1.00 84.06 88 SER A C 1
ATOM 650 O O . SER A 1 88 ? 4.552 2.819 -19.211 1.00 84.06 88 SER A O 1
ATOM 652 N N . ALA A 1 89 ? 6.467 1.716 -18.843 1.00 85.94 89 ALA A N 1
ATOM 653 C CA . ALA A 1 89 ? 6.970 1.860 -20.211 1.00 85.94 89 ALA A CA 1
ATOM 654 C C . ALA A 1 89 ? 6.052 1.189 -21.248 1.00 85.94 89 ALA A C 1
ATOM 656 O O . ALA A 1 89 ? 5.814 1.733 -22.326 1.00 85.94 89 ALA A O 1
ATOM 657 N N . GLN A 1 90 ? 5.492 0.019 -20.924 1.00 84.94 90 GLN A N 1
ATOM 658 C CA . GLN A 1 90 ? 4.515 -0.645 -21.787 1.00 84.94 90 GLN A CA 1
ATOM 659 C C . GLN A 1 90 ? 3.223 0.172 -21.912 1.00 84.94 90 GLN A C 1
ATOM 661 O O . GLN A 1 90 ? 2.668 0.273 -23.007 1.00 84.94 90 GLN A O 1
ATOM 666 N N . HIS A 1 91 ? 2.748 0.758 -20.811 1.00 84.00 91 HIS A N 1
ATOM 667 C CA . HIS A 1 91 ? 1.589 1.640 -20.825 1.00 84.00 91 HIS A CA 1
ATOM 668 C C . HIS A 1 91 ? 1.849 2.888 -21.673 1.00 84.00 91 HIS A C 1
ATOM 670 O O . HIS A 1 91 ? 1.038 3.204 -22.538 1.00 84.00 91 HIS A O 1
ATOM 676 N N . GLU A 1 92 ? 2.993 3.552 -21.494 1.00 85.31 92 GLU A N 1
ATOM 677 C CA . GLU A 1 92 ? 3.391 4.706 -22.305 1.00 85.31 92 GLU A CA 1
ATOM 678 C C . GLU A 1 92 ? 3.452 4.348 -23.789 1.00 85.31 92 GLU A C 1
ATOM 680 O O . GLU A 1 92 ? 2.825 5.020 -24.609 1.00 85.31 92 GLU A O 1
ATOM 685 N N . ALA A 1 93 ? 4.113 3.239 -24.137 1.00 85.44 93 ALA A N 1
ATOM 686 C CA . ALA A 1 93 ? 4.145 2.745 -25.507 1.00 85.44 93 ALA A CA 1
ATOM 687 C C . ALA A 1 93 ? 2.725 2.528 -26.050 1.00 85.44 93 ALA A C 1
ATOM 689 O O . ALA A 1 93 ? 2.396 3.040 -27.116 1.00 85.44 93 ALA A O 1
ATOM 690 N N . HIS A 1 94 ? 1.847 1.850 -25.306 1.00 82.94 94 HIS A N 1
ATOM 691 C CA . HIS A 1 94 ? 0.452 1.652 -25.706 1.00 82.94 94 HIS A CA 1
ATOM 692 C C . HIS A 1 94 ? -0.288 2.982 -25.925 1.00 82.94 94 HIS A C 1
ATOM 694 O O . HIS A 1 94 ? -1.001 3.140 -26.917 1.00 82.94 94 HIS A O 1
ATOM 700 N N . MET A 1 95 ? -0.091 3.962 -25.040 1.00 83.69 95 MET A N 1
ATOM 701 C CA . MET A 1 95 ? -0.706 5.286 -25.155 1.00 83.69 95 MET A CA 1
ATOM 702 C C . MET A 1 95 ? -0.251 6.040 -26.413 1.00 83.69 95 MET A C 1
ATOM 704 O O . MET A 1 95 ? -1.066 6.745 -27.003 1.00 83.69 95 MET A O 1
ATOM 708 N N . THR A 1 96 ? 0.985 5.840 -26.893 1.00 83.19 96 THR A N 1
ATOM 709 C CA . THR A 1 96 ? 1.439 6.444 -28.166 1.00 83.19 96 THR A CA 1
ATOM 710 C C . THR A 1 96 ? 0.729 5.888 -29.407 1.00 83.19 96 THR A C 1
ATOM 712 O O . THR A 1 96 ? 0.614 6.590 -30.410 1.00 83.19 96 THR A O 1
ATOM 715 N N . TYR A 1 97 ? 0.205 4.658 -29.351 1.00 74.62 97 TYR A N 1
ATOM 716 C CA . TYR A 1 97 ? -0.586 4.068 -30.440 1.00 74.62 97 TYR A CA 1
ATOM 717 C C . TYR A 1 97 ? -2.086 4.354 -30.317 1.00 74.62 97 TYR A C 1
ATOM 719 O O . TYR A 1 97 ? -2.799 4.279 -31.317 1.00 74.62 97 TYR A O 1
ATOM 727 N N . ALA A 1 98 ? -2.572 4.694 -29.120 1.00 74.19 98 ALA A N 1
ATOM 728 C CA . ALA A 1 98 ? -4.000 4.793 -28.823 1.00 74.19 98 ALA A CA 1
ATOM 729 C C . ALA A 1 98 ? -4.741 5.837 -29.677 1.00 74.19 98 ALA A C 1
ATOM 731 O O . ALA A 1 98 ? -5.898 5.627 -30.024 1.00 74.19 98 ALA A O 1
ATOM 732 N N . SER A 1 99 ? -4.084 6.933 -30.067 1.00 73.75 99 SER A N 1
ATOM 733 C CA . SER A 1 99 ? -4.683 7.949 -30.946 1.00 73.75 99 SER A CA 1
ATOM 734 C C . SER A 1 99 ? -4.647 7.587 -32.435 1.00 73.75 99 SER A C 1
ATOM 736 O O . SER A 1 99 ? -5.305 8.251 -33.230 1.00 73.75 99 SER A O 1
ATOM 738 N N . ASN A 1 100 ? -3.881 6.562 -3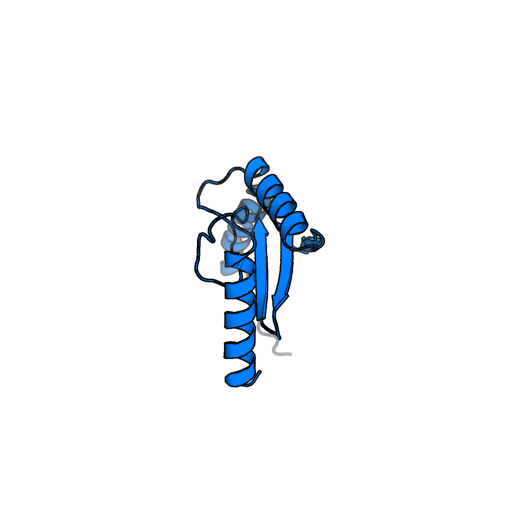2.821 1.00 74.38 100 ASN A N 1
ATOM 739 C CA . ASN A 1 100 ? -3.695 6.161 -34.220 1.00 74.38 100 ASN A CA 1
ATOM 740 C C . ASN A 1 100 ? -4.672 5.064 -34.670 1.00 74.38 100 ASN A C 1
ATOM 742 O O . ASN A 1 100 ? -4.743 4.766 -35.860 1.00 74.38 100 ASN A O 1
ATOM 746 N N . VAL A 1 101 ? -5.420 4.459 -33.743 1.00 73.19 101 VAL A N 1
ATOM 747 C CA . VAL A 1 101 ? -6.431 3.438 -34.039 1.00 73.19 101 VAL A CA 1
ATOM 748 C C . VAL A 1 101 ? -7.811 4.042 -33.810 1.00 73.19 101 VAL A C 1
ATOM 750 O O . VAL A 1 101 ? -8.222 4.235 -32.669 1.00 73.19 101 VAL A O 1
ATOM 753 N N . GLN A 1 102 ? -8.536 4.331 -34.891 1.00 77.06 102 GLN A N 1
ATOM 754 C CA . GLN A 1 102 ? -9.965 4.625 -34.803 1.00 77.06 102 GLN A CA 1
ATOM 755 C C . GLN A 1 102 ? -10.751 3.324 -34.987 1.00 77.06 102 GLN A C 1
ATOM 757 O O . GLN A 1 102 ? -10.543 2.644 -35.994 1.00 77.06 102 GLN A O 1
ATOM 762 N N . PRO A 1 103 ? -11.616 2.939 -34.032 1.00 72.69 103 PRO A N 1
ATOM 763 C CA . PRO A 1 103 ? -12.532 1.835 -34.259 1.00 72.69 103 PRO A CA 1
ATOM 764 C C . PRO A 1 103 ? -13.454 2.199 -35.422 1.00 72.69 103 PRO A C 1
ATOM 766 O O . PRO A 1 103 ? -13.956 3.317 -35.500 1.00 72.69 103 PRO A O 1
ATOM 769 N N . GLU A 1 104 ? -13.643 1.254 -36.336 1.00 76.06 104 GLU A N 1
ATOM 770 C CA . GLU A 1 104 ? -14.555 1.412 -37.463 1.00 76.06 104 GLU A CA 1
ATOM 771 C C . GLU A 1 104 ? -15.966 1.654 -36.914 1.00 76.06 104 GLU A C 1
ATOM 773 O O . GLU A 1 104 ? -16.422 0.903 -36.043 1.00 76.06 104 GLU A O 1
ATOM 778 N N . ASP A 1 105 ? -16.649 2.699 -37.390 1.00 69.69 105 ASP A N 1
ATOM 779 C CA . ASP A 1 105 ? -18.040 2.950 -37.020 1.00 69.69 105 ASP A CA 1
ATOM 780 C C . ASP A 1 105 ? -18.859 1.725 -37.427 1.00 69.69 105 ASP A C 1
ATOM 782 O O . ASP A 1 105 ? -19.070 1.463 -38.612 1.00 69.69 105 ASP A O 1
ATOM 786 N N . GLY A 1 106 ? -19.286 0.946 -36.433 1.00 62.62 106 GLY A N 1
ATOM 787 C CA . GLY A 1 106 ? -20.010 -0.313 -36.594 1.00 62.62 106 GLY A CA 1
ATOM 788 C C . GLY A 1 106 ? -21.435 -0.130 -37.113 1.00 62.62 106 GLY A C 1
ATOM 789 O O . GLY A 1 106 ? -22.378 -0.640 -36.512 1.00 62.62 106 GLY A O 1
ATOM 790 N N . THR A 1 107 ? -21.607 0.594 -38.215 1.00 54.47 107 THR A N 1
ATOM 791 C CA . THR A 1 107 ? -22.881 0.710 -38.917 1.00 54.47 107 THR A CA 1
ATOM 792 C C . THR A 1 107 ? -22.917 -0.370 -39.986 1.00 54.47 107 THR A C 1
ATOM 794 O O . THR A 1 107 ? -22.245 -0.277 -41.013 1.00 54.47 107 THR A O 1
ATOM 797 N N . ARG A 1 108 ? -23.660 -1.433 -39.688 1.00 51.94 108 ARG A N 1
ATOM 798 C CA . ARG A 1 108 ? -24.006 -2.494 -40.630 1.00 51.94 108 ARG A CA 1
ATOM 799 C C . ARG A 1 108 ? -25.337 -2.187 -41.301 1.00 51.94 108 ARG A C 1
ATOM 801 O O . ARG A 1 108 ? -26.223 -1.656 -40.595 1.00 51.94 108 ARG A O 1
#

pLDDT: mean 85.9, std 9.06, range [51.94, 96.38]